Protein AF-A0A2D9C9I6-F1 (afdb_monomer_lite)

Sequence (104 aa):
MSQPIATTNTTVHTMQLCLIVEEFEEFIEAVENESDEHQLKELADLVYVAFQYAAARGWPLDEALDRVYGSNMSKLVDGKPLRRDDGKVLKGPNYQPPYLEDLV

pLDDT: mean 92.42, std 8.84, range [56.25, 98.81]

Structure (mmCIF, N/CA/C/O backbone):
data_AF-A0A2D9C9I6-F1
#
_entry.id   AF-A0A2D9C9I6-F1
#
loop_
_atom_site.group_PDB
_atom_site.id
_atom_site.type_symbol
_atom_site.label_atom_id
_atom_site.label_alt_id
_atom_site.label_comp_id
_atom_site.label_asym_id
_atom_site.label_entity_id
_atom_site.label_seq_id
_atom_site.pdbx_PDB_ins_code
_atom_site.Cartn_x
_atom_site.Cartn_y
_atom_site.Cartn_z
_atom_site.occupancy
_atom_site.B_iso_or_equiv
_atom_site.auth_seq_id
_atom_site.auth_comp_id
_atom_site.auth_asym_id
_atom_site.auth_atom_id
_atom_site.pdbx_PDB_model_num
ATOM 1 N N . MET A 1 1 ? -23.171 0.268 0.163 1.00 56.25 1 MET A N 1
ATOM 2 C CA . MET A 1 1 ? -22.872 1.094 -1.029 1.00 56.25 1 MET A CA 1
ATOM 3 C C . MET A 1 1 ? -21.879 0.315 -1.874 1.00 56.25 1 MET A C 1
ATOM 5 O O . MET A 1 1 ? -21.040 -0.351 -1.286 1.00 56.25 1 MET A O 1
ATOM 9 N N . SER A 1 2 ? -22.008 0.299 -3.201 1.00 81.31 2 SER A N 1
ATOM 10 C CA . SER A 1 2 ? -21.042 -0.399 -4.061 1.00 81.31 2 SER A CA 1
ATOM 11 C C . SER A 1 2 ? -19.697 0.329 -4.051 1.00 81.31 2 SER A C 1
ATOM 13 O O . SER A 1 2 ? -19.677 1.560 -4.085 1.00 81.31 2 SER A O 1
ATOM 15 N N . GLN A 1 3 ? -18.600 -0.427 -4.038 1.00 84.81 3 GLN A N 1
ATOM 16 C CA . GLN A 1 3 ? -17.246 0.087 -4.242 1.00 84.81 3 GLN A CA 1
ATOM 17 C C . GLN A 1 3 ? -17.202 0.947 -5.523 1.00 84.81 3 GLN A C 1
ATOM 19 O O . GLN A 1 3 ? -17.599 0.454 -6.583 1.00 84.81 3 GLN A O 1
ATOM 24 N N . PRO A 1 4 ? -16.760 2.215 -5.464 1.00 91.88 4 PRO A N 1
ATOM 25 C CA . PRO A 1 4 ? -16.547 3.013 -6.662 1.00 91.88 4 PRO A CA 1
ATOM 26 C C . PRO A 1 4 ? -15.345 2.463 -7.438 1.00 91.88 4 PRO A C 1
ATOM 28 O O . PRO A 1 4 ? -14.305 2.172 -6.852 1.00 91.88 4 PRO A O 1
ATOM 31 N N . ILE A 1 5 ? -15.493 2.325 -8.755 1.00 95.56 5 ILE A N 1
ATOM 32 C CA . ILE A 1 5 ? -14.459 1.803 -9.657 1.00 95.56 5 ILE A CA 1
ATOM 33 C C . ILE A 1 5 ? -14.220 2.837 -10.757 1.00 95.56 5 ILE A C 1
ATOM 35 O O . ILE A 1 5 ? -15.192 3.321 -11.338 1.00 95.56 5 ILE A O 1
ATOM 39 N N . ALA A 1 6 ? -12.951 3.165 -11.027 1.00 96.50 6 ALA A N 1
ATOM 40 C CA . ALA A 1 6 ? -12.516 4.087 -12.086 1.00 96.50 6 ALA A CA 1
ATOM 41 C C . ALA A 1 6 ? -13.331 5.400 -12.152 1.00 96.50 6 ALA A C 1
ATOM 43 O O . ALA A 1 6 ? -13.748 5.855 -13.218 1.00 96.50 6 ALA A O 1
ATOM 44 N N . THR A 1 7 ? -13.609 5.997 -10.993 1.00 96.31 7 THR A N 1
ATOM 45 C CA . THR A 1 7 ? -14.373 7.241 -10.881 1.00 96.31 7 THR A CA 1
ATOM 46 C C . THR A 1 7 ? -13.468 8.458 -11.054 1.00 96.31 7 THR A C 1
ATOM 48 O O . THR A 1 7 ? -12.295 8.448 -10.704 1.00 96.31 7 THR A O 1
ATOM 51 N N . THR A 1 8 ? -14.018 9.557 -11.565 1.00 95.56 8 THR A N 1
ATOM 52 C CA . THR A 1 8 ? -13.320 10.852 -11.623 1.00 95.56 8 THR A CA 1
ATOM 53 C C . THR A 1 8 ? -13.663 11.753 -10.433 1.00 95.56 8 THR A C 1
ATOM 55 O O . THR A 1 8 ? -13.199 12.892 -10.364 1.00 95.56 8 THR A O 1
ATOM 58 N N . ASN A 1 9 ? -14.500 11.282 -9.501 1.00 96.75 9 ASN A N 1
ATOM 59 C CA . ASN A 1 9 ? -14.941 12.064 -8.352 1.00 96.75 9 ASN A CA 1
ATOM 60 C C . ASN A 1 9 ? -13.807 12.220 -7.326 1.00 96.75 9 ASN A C 1
ATOM 62 O O . ASN A 1 9 ? -13.480 11.297 -6.582 1.00 96.75 9 ASN A O 1
ATOM 66 N N . THR A 1 10 ? -13.252 13.426 -7.237 1.00 96.44 10 THR A N 1
ATOM 67 C CA . THR A 1 10 ? -12.151 13.740 -6.321 1.00 96.44 10 THR A CA 1
ATOM 68 C C . THR A 1 10 ? -12.533 13.610 -4.850 1.00 96.44 10 THR A C 1
ATOM 70 O O . THR A 1 10 ? -11.682 13.234 -4.054 1.00 96.44 10 THR A O 1
ATOM 73 N N . THR A 1 11 ? -13.796 13.827 -4.472 1.00 97.69 11 THR A N 1
ATOM 74 C CA . THR A 1 11 ? -14.266 13.596 -3.097 1.00 97.69 11 THR A CA 1
ATOM 75 C C . THR A 1 11 ? -14.154 12.124 -2.707 1.00 97.69 11 THR A C 1
ATOM 77 O O . THR A 1 11 ? -13.790 11.828 -1.573 1.00 97.69 11 THR A O 1
ATOM 80 N N . VAL A 1 12 ? -14.409 11.200 -3.642 1.00 96.88 12 VAL A N 1
ATOM 81 C CA . VAL A 1 12 ? -14.225 9.759 -3.401 1.00 96.88 12 VAL A CA 1
ATOM 82 C C . VAL A 1 12 ? -12.749 9.439 -3.192 1.00 96.88 12 VAL A C 1
ATOM 84 O O . VAL A 1 12 ? -12.414 8.758 -2.229 1.00 96.88 12 VAL A O 1
ATOM 87 N N . HIS A 1 13 ? -11.865 9.976 -4.039 1.00 97.19 13 HIS A N 1
ATOM 88 C CA . HIS A 1 13 ? -10.421 9.767 -3.891 1.00 97.19 13 HIS A CA 1
ATOM 89 C C . HIS A 1 13 ? -9.897 10.317 -2.564 1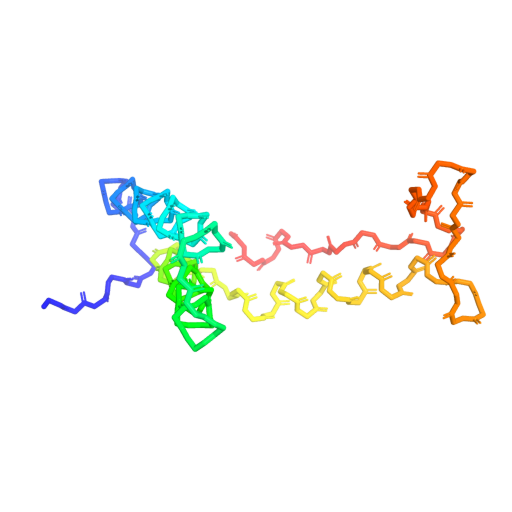.00 97.19 13 HIS A C 1
ATOM 91 O O . HIS A 1 13 ? -9.108 9.656 -1.898 1.00 97.19 13 HIS A O 1
ATOM 97 N N . THR A 1 14 ? -10.342 11.509 -2.161 1.00 98.06 14 THR A N 1
ATOM 98 C CA . THR A 1 14 ? -9.960 12.099 -0.874 1.00 98.06 14 THR A CA 1
ATOM 99 C C . THR A 1 14 ? -10.445 11.243 0.286 1.00 98.06 14 THR A C 1
ATOM 101 O O . THR A 1 14 ? -9.669 10.964 1.189 1.00 98.06 14 THR A O 1
ATOM 104 N N . MET A 1 15 ? -11.698 10.785 0.250 1.00 97.75 15 MET A N 1
ATOM 105 C CA . MET A 1 15 ? -12.249 9.930 1.302 1.00 97.75 15 MET A CA 1
ATOM 106 C C . MET A 1 15 ? -11.465 8.620 1.440 1.00 97.75 15 MET A C 1
ATOM 108 O O . MET A 1 15 ? -11.091 8.255 2.545 1.00 97.75 15 MET A O 1
ATOM 112 N N . GLN A 1 16 ? -11.130 7.954 0.336 1.00 97.56 16 GLN A N 1
ATOM 113 C CA . GLN A 1 16 ? -10.334 6.725 0.390 1.00 97.56 16 GLN A CA 1
ATOM 114 C C . GLN A 1 16 ? -8.892 6.958 0.836 1.00 97.56 16 GLN A C 1
ATOM 116 O O . GLN A 1 16 ? -8.310 6.100 1.487 1.00 97.56 16 GLN A O 1
ATOM 121 N N . LEU A 1 17 ? -8.310 8.114 0.506 1.00 98.00 17 LEU A N 1
ATOM 122 C CA . LEU A 1 17 ? -7.008 8.487 1.049 1.00 98.00 17 LEU A CA 1
ATOM 123 C C . LEU A 1 17 ? -7.078 8.667 2.571 1.00 98.00 17 LEU A C 1
ATOM 125 O O . LEU A 1 17 ? -6.151 8.256 3.257 1.00 98.00 17 LEU A O 1
ATOM 129 N N . CYS A 1 18 ? -8.163 9.244 3.099 1.00 98.44 18 CYS A N 1
ATOM 130 C CA . CYS A 1 18 ? -8.375 9.334 4.544 1.00 98.44 18 CYS A CA 1
ATOM 131 C C . CYS A 1 18 ? -8.467 7.948 5.195 1.00 98.44 18 CYS A C 1
ATOM 133 O O . CYS A 1 18 ? -7.854 7.768 6.237 1.00 98.44 18 CYS A O 1
ATOM 135 N N . LEU A 1 19 ? -9.127 6.973 4.557 1.00 98.44 19 LEU A N 1
ATOM 136 C CA . LEU A 1 19 ? -9.156 5.589 5.055 1.00 98.44 19 LEU A CA 1
ATOM 137 C C . LEU A 1 19 ? -7.749 4.979 5.130 1.00 98.44 19 LEU A C 1
ATOM 139 O O . LEU A 1 19 ? -7.413 4.343 6.113 1.00 98.44 19 LEU A O 1
ATOM 143 N N . ILE A 1 20 ? -6.881 5.224 4.139 1.00 98.62 20 ILE A N 1
ATOM 144 C CA . ILE A 1 20 ? -5.478 4.769 4.209 1.00 98.62 20 ILE A CA 1
ATOM 145 C C . ILE A 1 20 ? -4.753 5.366 5.422 1.00 98.62 20 ILE A C 1
ATOM 147 O O . ILE A 1 20 ? -3.922 4.692 6.024 1.00 98.62 20 ILE A O 1
ATOM 151 N N . VAL A 1 21 ? -5.024 6.631 5.757 1.00 98.62 21 VAL A N 1
ATOM 152 C CA . VAL A 1 21 ? -4.418 7.281 6.929 1.00 98.62 21 VAL A CA 1
ATOM 153 C C . VAL A 1 21 ? -4.940 6.659 8.223 1.00 98.62 21 VAL A C 1
ATOM 155 O O . VAL A 1 21 ? -4.130 6.348 9.086 1.00 98.62 21 VAL A O 1
ATOM 158 N N . GLU A 1 22 ? -6.250 6.444 8.324 1.00 98.62 22 GLU A N 1
ATOM 159 C CA . GLU A 1 22 ? -6.905 5.816 9.478 1.00 98.62 22 GLU A CA 1
ATOM 160 C C . GLU A 1 22 ? -6.337 4.415 9.749 1.00 98.62 22 GLU A C 1
ATOM 162 O O . GLU A 1 22 ? -5.759 4.190 10.806 1.00 98.62 22 GLU A O 1
ATOM 167 N N . GLU A 1 23 ? -6.344 3.523 8.754 1.00 98.75 23 GLU A N 1
ATOM 168 C CA . GLU A 1 23 ? -5.818 2.152 8.903 1.00 98.75 23 GLU A CA 1
ATOM 169 C C . GLU A 1 23 ? -4.305 2.120 9.191 1.00 98.75 23 GLU A C 1
ATOM 171 O O . GLU A 1 23 ? -3.782 1.206 9.826 1.00 98.75 23 GLU A O 1
ATOM 176 N N . PHE A 1 24 ? -3.556 3.122 8.719 1.00 98.75 24 PHE A N 1
ATOM 177 C CA . PHE A 1 24 ? -2.137 3.241 9.047 1.00 98.75 24 PHE A CA 1
ATOM 178 C C . PHE A 1 24 ? -1.917 3.624 10.517 1.00 98.75 24 PHE A C 1
ATOM 180 O O . PHE A 1 24 ? -0.989 3.109 11.143 1.00 98.75 24 PHE A O 1
ATOM 187 N N . GLU A 1 25 ? -2.745 4.518 11.060 1.00 98.69 25 GLU A N 1
ATOM 188 C CA . GLU A 1 25 ? -2.720 4.888 12.477 1.00 98.69 25 GLU A CA 1
ATOM 189 C C . GLU A 1 25 ? -3.136 3.699 13.362 1.00 98.69 25 GLU A C 1
ATOM 191 O O . GLU A 1 25 ? -2.422 3.395 14.320 1.00 98.69 25 GLU A O 1
ATOM 196 N N . GLU A 1 26 ? -4.190 2.965 12.987 1.00 98.62 26 GLU A N 1
ATOM 197 C CA . GLU A 1 26 ? -4.632 1.744 13.685 1.00 98.62 26 GLU A CA 1
ATOM 198 C C . GLU A 1 26 ? -3.549 0.653 13.674 1.00 98.62 26 GLU A C 1
ATOM 200 O O . GLU A 1 26 ? -3.238 0.064 14.712 1.00 98.62 26 GLU A O 1
ATOM 205 N N . PHE A 1 27 ? -2.876 0.436 12.537 1.00 98.69 27 PHE A N 1
ATOM 206 C CA . PHE A 1 27 ? -1.770 -0.520 12.462 1.00 98.69 27 PHE A CA 1
ATOM 207 C C . PHE A 1 27 ? -0.599 -0.152 13.387 1.00 98.69 27 PHE A C 1
ATOM 209 O O . PHE A 1 27 ? -0.012 -1.038 14.014 1.00 98.69 27 PHE A O 1
ATOM 216 N N . ILE A 1 28 ? -0.250 1.137 13.506 1.00 98.62 28 ILE A N 1
ATOM 217 C CA . ILE A 1 28 ? 0.784 1.583 14.455 1.00 98.62 28 ILE A CA 1
ATOM 218 C C . ILE A 1 28 ? 0.352 1.281 15.893 1.00 98.62 28 ILE A C 1
ATOM 220 O O . ILE A 1 28 ? 1.143 0.723 16.656 1.00 98.62 28 ILE A O 1
ATOM 224 N N . GLU A 1 29 ? -0.887 1.614 16.256 1.00 98.50 29 GLU A N 1
ATOM 225 C CA . GLU A 1 29 ? -1.412 1.366 17.601 1.00 98.50 29 GLU A CA 1
ATOM 226 C C . GLU A 1 29 ? -1.405 -0.131 17.944 1.00 98.50 29 GLU A C 1
ATOM 228 O O . GLU A 1 29 ? -0.964 -0.511 19.035 1.00 98.50 29 GLU A O 1
ATOM 233 N N . ALA A 1 30 ? -1.798 -0.986 16.994 1.00 98.50 30 ALA A N 1
ATOM 234 C CA . ALA A 1 30 ? -1.799 -2.434 17.165 1.00 98.50 30 ALA A CA 1
ATOM 235 C C . ALA A 1 30 ? -0.390 -3.012 17.359 1.00 98.50 30 ALA A C 1
ATOM 237 O O . ALA A 1 30 ? -0.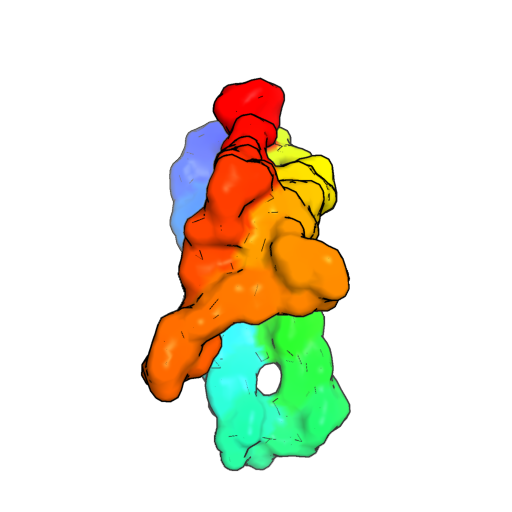194 -3.898 18.193 1.00 98.50 30 ALA A O 1
ATOM 238 N N . VAL A 1 31 ? 0.613 -2.502 16.635 1.00 98.44 31 VAL A N 1
ATOM 239 C CA . VAL A 1 31 ? 2.019 -2.919 16.807 1.00 98.44 31 VAL A CA 1
ATOM 240 C C . VAL A 1 31 ? 2.547 -2.576 18.202 1.00 98.44 31 VAL A C 1
ATOM 242 O O . VAL A 1 31 ? 3.366 -3.315 18.750 1.00 98.44 31 VAL A O 1
ATOM 245 N N . GLU A 1 32 ? 2.093 -1.469 18.786 1.00 98.00 32 GLU A N 1
ATOM 246 C CA . GLU A 1 32 ? 2.541 -1.029 20.108 1.00 98.00 32 GLU A CA 1
ATOM 247 C C . GLU A 1 32 ? 1.805 -1.731 21.258 1.00 98.00 32 GLU A C 1
ATOM 249 O O . GLU A 1 32 ? 2.418 -2.001 22.295 1.00 98.00 32 GLU A O 1
ATOM 254 N N . ASN A 1 33 ? 0.510 -2.024 21.090 1.00 98.12 33 ASN A N 1
ATOM 255 C CA . ASN A 1 33 ? -0.375 -2.345 22.214 1.00 98.12 33 ASN A CA 1
ATOM 256 C C . ASN A 1 33 ? -1.156 -3.661 22.079 1.00 98.12 33 ASN A C 1
ATOM 258 O O . ASN A 1 33 ? -1.764 -4.096 23.061 1.00 98.12 33 ASN A O 1
ATOM 262 N N . GLU A 1 34 ? -1.144 -4.315 20.916 1.00 98.12 34 GLU A N 1
ATOM 263 C CA . GLU A 1 34 ? -2.009 -5.464 20.634 1.00 98.12 34 GLU A CA 1
ATOM 264 C C . GLU A 1 34 ? -1.243 -6.743 20.252 1.00 98.12 34 GLU A C 1
ATOM 266 O O . GLU A 1 34 ? -0.020 -6.774 20.102 1.00 98.12 34 GLU A O 1
ATOM 271 N N . SER A 1 35 ? -1.979 -7.855 20.158 1.00 98.50 35 SER A N 1
ATOM 272 C CA . SER A 1 35 ? -1.432 -9.178 19.825 1.00 98.50 35 SER A CA 1
ATOM 273 C C . SER A 1 35 ? -1.030 -9.309 18.350 1.00 98.50 35 SER A C 1
ATOM 275 O O . SER A 1 35 ? -1.577 -8.617 17.498 1.00 98.50 35 SER A O 1
ATOM 277 N N . ASP A 1 36 ? -0.162 -10.273 18.023 1.00 98.62 36 ASP A N 1
ATOM 278 C CA . ASP A 1 36 ? 0.235 -10.576 16.636 1.00 98.62 36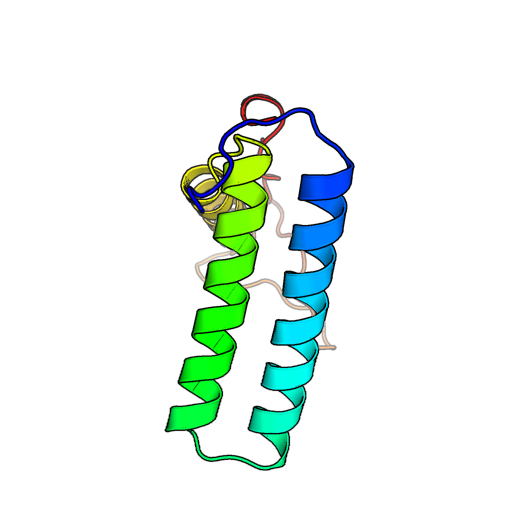 ASP A CA 1
ATOM 279 C C . ASP A 1 36 ? -0.965 -10.846 15.702 1.00 98.62 36 ASP A C 1
ATOM 281 O O . ASP A 1 36 ? -0.923 -10.509 14.521 1.00 98.62 36 ASP A O 1
ATOM 285 N N . GLU A 1 37 ? -2.045 -11.447 16.219 1.00 98.56 37 GLU A N 1
ATOM 286 C CA . GLU A 1 37 ? -3.281 -11.676 15.455 1.00 98.56 37 GLU A CA 1
ATOM 287 C C . GLU A 1 37 ? -3.932 -10.351 15.041 1.00 98.56 37 GLU A C 1
ATOM 289 O O . GLU A 1 37 ? -4.304 -10.173 13.882 1.00 98.56 37 GLU A O 1
ATOM 294 N N . HIS A 1 38 ? -4.021 -9.412 15.979 1.00 98.44 38 HIS A N 1
ATOM 295 C CA . HIS A 1 38 ? -4.570 -8.084 15.737 1.00 98.44 38 HIS A CA 1
ATOM 296 C C . HIS A 1 38 ? -3.671 -7.259 14.812 1.00 98.44 38 HIS A C 1
ATOM 298 O O . HIS A 1 38 ? -4.152 -6.679 13.845 1.00 98.44 38 HIS A O 1
ATOM 304 N N . GLN A 1 39 ? -2.354 -7.298 15.022 1.00 98.69 39 GLN A N 1
ATOM 305 C CA . GLN A 1 39 ? -1.393 -6.661 14.118 1.00 98.69 39 GLN A CA 1
ATOM 306 C C . GLN A 1 39 ? -1.541 -7.170 12.678 1.00 98.69 39 GLN A C 1
ATOM 308 O O . GLN A 1 39 ? -1.462 -6.390 11.729 1.00 98.69 39 GLN A O 1
ATOM 313 N N . LEU A 1 40 ? -1.771 -8.477 12.498 1.00 98.75 40 LEU A N 1
ATOM 314 C CA . LEU A 1 40 ? -2.006 -9.061 11.179 1.00 98.75 40 LEU A CA 1
ATOM 315 C C . LEU A 1 40 ? -3.326 -8.584 10.558 1.00 98.75 40 LEU A C 1
ATOM 317 O O . LEU A 1 40 ? -3.358 -8.359 9.348 1.00 98.75 40 LEU A O 1
ATOM 321 N N . LYS A 1 41 ? -4.390 -8.425 11.356 1.00 98.62 41 LYS A N 1
ATOM 322 C CA . LYS A 1 41 ? -5.660 -7.841 10.899 1.00 98.62 41 LYS A CA 1
ATOM 323 C C . LYS A 1 41 ? -5.437 -6.411 10.414 1.00 98.62 41 LYS A C 1
ATOM 325 O O . LYS A 1 41 ? -5.764 -6.134 9.266 1.00 98.62 41 LYS A O 1
ATOM 330 N N . GLU A 1 42 ? -4.832 -5.542 11.225 1.00 98.75 42 GLU A N 1
ATOM 331 C CA . GLU A 1 42 ? -4.665 -4.128 10.850 1.00 98.75 42 GLU A CA 1
ATOM 332 C C . GLU A 1 42 ? -3.739 -3.956 9.638 1.00 98.75 42 GLU A C 1
ATOM 334 O O . GLU A 1 42 ? -3.985 -3.147 8.743 1.00 98.75 42 GLU A O 1
ATOM 339 N N . LEU A 1 43 ? -2.707 -4.799 9.517 1.00 98.81 43 LEU A N 1
ATOM 340 C CA . LEU A 1 43 ? -1.891 -4.835 8.305 1.00 98.81 43 LEU A CA 1
ATOM 341 C C . LEU A 1 43 ? -2.710 -5.244 7.069 1.00 98.81 43 LEU A C 1
ATOM 343 O O . LEU A 1 43 ? -2.483 -4.721 5.973 1.00 98.81 43 LEU A O 1
ATOM 347 N N . ALA A 1 44 ? -3.629 -6.201 7.216 1.00 98.69 44 ALA A N 1
ATOM 348 C CA . ALA A 1 44 ? -4.490 -6.640 6.126 1.00 98.69 44 ALA A CA 1
ATOM 349 C C . ALA A 1 44 ? -5.485 -5.546 5.713 1.00 98.69 44 ALA A C 1
ATOM 351 O O . ALA A 1 44 ? -5.665 -5.335 4.510 1.00 98.69 44 ALA A O 1
ATOM 352 N N . ASP A 1 45 ? -6.064 -4.820 6.668 1.00 98.69 45 ASP A N 1
ATOM 353 C CA . ASP A 1 45 ? -6.995 -3.726 6.388 1.00 98.69 45 ASP A CA 1
ATOM 354 C C . ASP A 1 45 ? -6.292 -2.545 5.707 1.00 98.69 45 ASP A C 1
ATOM 356 O O . ASP A 1 45 ? -6.778 -2.065 4.679 1.00 98.69 45 ASP A O 1
ATOM 360 N N . LEU A 1 46 ? -5.068 -2.198 6.126 1.00 98.75 46 LEU A N 1
ATOM 361 C CA . LEU A 1 46 ? -4.226 -1.216 5.432 1.00 98.75 46 LEU A CA 1
ATOM 362 C C . LEU A 1 46 ? -3.984 -1.586 3.955 1.00 98.75 46 LEU A C 1
ATOM 364 O O . LEU A 1 46 ? -4.084 -0.745 3.053 1.00 98.75 46 LEU A O 1
ATOM 368 N N . VAL A 1 47 ? -3.677 -2.858 3.674 1.00 98.50 47 VAL A N 1
ATOM 369 C CA . VAL A 1 47 ? -3.535 -3.348 2.291 1.00 98.50 47 VAL A CA 1
ATOM 370 C C . VAL A 1 47 ? -4.875 -3.273 1.553 1.00 98.50 47 VAL A C 1
ATOM 372 O O . VAL A 1 47 ? -4.916 -2.879 0.383 1.00 98.50 47 VAL A O 1
ATOM 375 N N . TYR A 1 48 ? -5.977 -3.609 2.222 1.00 98.31 48 TYR A N 1
ATOM 376 C CA . TYR A 1 48 ? -7.314 -3.590 1.642 1.00 98.31 48 TYR A CA 1
ATOM 377 C C . TYR A 1 48 ? -7.734 -2.179 1.205 1.00 98.31 48 TYR A C 1
ATOM 379 O O . TYR A 1 48 ? -8.162 -1.992 0.060 1.00 98.31 48 TYR A O 1
ATOM 387 N N . VAL A 1 49 ? -7.546 -1.165 2.055 1.00 98.38 49 VAL A N 1
ATOM 388 C CA . VAL A 1 49 ? -7.880 0.228 1.712 1.00 98.38 49 VAL A CA 1
ATOM 389 C C . VAL A 1 49 ? -6.983 0.788 0.603 1.00 98.38 49 VAL A C 1
ATOM 391 O O . VAL A 1 49 ? -7.454 1.560 -0.238 1.00 98.38 49 VAL A O 1
ATOM 394 N N . ALA A 1 50 ? -5.730 0.328 0.495 1.00 98.50 50 ALA A N 1
ATOM 395 C CA . ALA A 1 50 ? -4.854 0.662 -0.631 1.00 98.50 50 ALA A CA 1
ATOM 396 C C . ALA A 1 50 ? -5.382 0.102 -1.968 1.00 98.50 50 ALA A C 1
ATOM 398 O O . ALA A 1 50 ? -5.438 0.828 -2.969 1.00 98.50 50 ALA A O 1
ATOM 399 N N . PHE A 1 51 ? -5.845 -1.156 -1.991 1.00 98.31 51 PHE A N 1
ATOM 400 C CA . PHE A 1 51 ? -6.524 -1.729 -3.161 1.00 98.31 51 PHE A CA 1
ATOM 401 C C . PHE A 1 51 ? -7.844 -1.017 -3.463 1.00 98.31 51 PHE A C 1
ATOM 403 O O . PHE A 1 51 ? -8.176 -0.798 -4.630 1.00 98.31 51 PHE A O 1
ATOM 410 N N . GLN A 1 52 ? -8.587 -0.598 -2.439 1.00 97.69 52 GLN A N 1
ATOM 411 C CA . GLN A 1 52 ? -9.819 0.164 -2.619 1.00 97.69 52 GLN A CA 1
ATOM 412 C C . GLN A 1 52 ? -9.561 1.538 -3.257 1.00 97.69 52 GLN A C 1
ATOM 414 O O . GLN A 1 52 ? -10.317 1.932 -4.153 1.00 97.69 52 GLN A O 1
ATOM 419 N N . TYR A 1 53 ? -8.495 2.236 -2.857 1.00 98.00 53 TYR A N 1
ATOM 420 C CA . TYR A 1 53 ? -8.063 3.478 -3.500 1.00 98.00 53 TYR A CA 1
ATOM 421 C C . TYR A 1 53 ? -7.679 3.246 -4.965 1.00 98.00 53 TYR A C 1
ATOM 423 O O . TYR A 1 53 ? -8.171 3.941 -5.857 1.00 98.00 53 TYR A O 1
ATOM 431 N N . ALA A 1 54 ? -6.856 2.230 -5.241 1.00 98.19 54 ALA A N 1
ATOM 432 C CA . ALA A 1 54 ? -6.466 1.886 -6.607 1.00 98.19 54 ALA A CA 1
ATOM 433 C C . ALA A 1 54 ? -7.680 1.550 -7.488 1.00 98.19 54 ALA A C 1
ATOM 435 O O . ALA A 1 54 ? -7.800 2.072 -8.596 1.00 98.19 54 ALA A O 1
ATOM 436 N N . ALA A 1 55 ? -8.636 0.774 -6.971 1.00 97.69 55 ALA A N 1
ATOM 437 C CA . ALA A 1 55 ? -9.863 0.432 -7.683 1.00 97.69 55 ALA A CA 1
ATOM 438 C C . ALA A 1 55 ? -10.682 1.676 -8.062 1.00 97.69 55 ALA A C 1
ATOM 440 O O . ALA A 1 55 ? -11.138 1.785 -9.202 1.00 97.69 55 ALA A O 1
ATOM 441 N N . ALA A 1 56 ? -10.827 2.652 -7.161 1.00 97.75 56 ALA A N 1
ATOM 442 C CA . ALA A 1 56 ? -11.523 3.895 -7.493 1.00 97.75 56 ALA A CA 1
ATOM 443 C C . ALA A 1 56 ? -10.779 4.742 -8.520 1.00 97.75 56 ALA A C 1
ATOM 445 O O . ALA A 1 56 ? -11.430 5.387 -9.334 1.00 97.75 56 ALA A O 1
ATOM 446 N N . ARG A 1 57 ? -9.443 4.697 -8.528 1.00 97.81 57 ARG A N 1
ATOM 447 C CA . ARG A 1 57 ? -8.621 5.320 -9.573 1.00 97.81 57 ARG A CA 1
ATOM 448 C C . ARG A 1 57 ? -8.650 4.561 -10.900 1.00 97.81 57 ARG A C 1
ATOM 450 O O . ARG A 1 57 ? -8.268 5.132 -11.914 1.00 97.81 57 ARG A O 1
ATOM 457 N N . GLY A 1 58 ? -9.116 3.312 -10.902 1.00 97.19 58 GLY A N 1
ATOM 458 C CA . GLY A 1 58 ? -9.036 2.418 -12.058 1.00 97.19 58 GLY A CA 1
ATOM 459 C C . GLY A 1 58 ? -7.627 1.871 -12.296 1.00 97.19 58 GLY A C 1
ATOM 460 O O . GLY A 1 58 ? -7.324 1.447 -13.405 1.00 97.19 58 GLY A O 1
ATOM 461 N N . TRP A 1 59 ? -6.765 1.900 -11.278 1.00 98.06 59 TRP A N 1
ATOM 462 C CA . TRP A 1 59 ? -5.380 1.457 -11.373 1.00 98.06 59 TRP A CA 1
ATOM 463 C C . TRP A 1 59 ? -5.256 -0.048 -11.089 1.00 98.06 59 TRP A C 1
ATOM 465 O O . TRP A 1 59 ? -5.713 -0.496 -10.032 1.00 98.06 59 TRP A O 1
ATOM 475 N N . PRO A 1 60 ? -4.609 -0.830 -11.974 1.00 97.56 60 PRO A N 1
ATOM 476 C CA . PRO A 1 60 ? -4.320 -2.244 -11.737 1.00 97.56 60 PRO A CA 1
ATOM 477 C C . PRO A 1 60 ? -3.136 -2.380 -10.764 1.00 97.56 60 PRO A C 1
ATOM 479 O O . PRO A 1 60 ? -1.971 -2.462 -11.162 1.00 97.56 60 PRO A O 1
ATOM 482 N N . LEU A 1 61 ? -3.426 -2.304 -9.461 1.00 98.12 61 LEU A N 1
ATOM 483 C CA . LEU A 1 61 ? -2.395 -2.297 -8.416 1.00 98.12 61 LEU A CA 1
ATOM 484 C C . LEU A 1 61 ? -1.604 -3.609 -8.349 1.00 98.12 61 LEU A C 1
ATOM 486 O O . LEU A 1 61 ? -0.421 -3.582 -8.037 1.00 98.12 61 LEU A O 1
ATOM 490 N N . ASP A 1 62 ? -2.231 -4.735 -8.668 1.00 97.75 62 ASP A N 1
ATOM 491 C CA . ASP A 1 62 ? -1.587 -6.042 -8.796 1.00 97.75 62 ASP A CA 1
ATOM 492 C C . ASP A 1 62 ? -0.467 -6.029 -9.849 1.00 97.75 62 ASP A C 1
ATOM 494 O O . ASP A 1 62 ? 0.685 -6.319 -9.527 1.00 97.75 62 ASP A O 1
ATOM 498 N N . GLU A 1 63 ? -0.763 -5.570 -11.067 1.00 98.31 63 GLU A N 1
ATOM 499 C CA . GLU A 1 63 ? 0.233 -5.419 -12.136 1.00 98.31 63 GLU A CA 1
ATOM 500 C C . GLU A 1 63 ? 1.334 -4.415 -11.744 1.00 98.31 63 GLU A C 1
ATOM 502 O O . GLU A 1 63 ? 2.525 -4.639 -11.980 1.00 98.31 63 GLU A O 1
ATOM 507 N N . ALA A 1 64 ? 0.966 -3.303 -11.097 1.00 98.31 64 ALA A N 1
ATOM 508 C CA . ALA A 1 64 ? 1.943 -2.330 -10.615 1.00 98.31 64 ALA A CA 1
ATOM 509 C C . ALA A 1 64 ? 2.896 -2.939 -9.566 1.00 98.31 64 ALA A C 1
ATOM 511 O O . ALA A 1 64 ? 4.105 -2.683 -9.613 1.00 98.31 64 ALA A O 1
ATOM 512 N N . LEU A 1 65 ? 2.382 -3.763 -8.645 1.00 97.62 65 LEU A N 1
ATOM 513 C CA . LEU A 1 65 ? 3.175 -4.467 -7.634 1.00 97.62 65 LEU A CA 1
ATOM 514 C C . LEU A 1 65 ? 4.128 -5.484 -8.269 1.00 97.62 65 LEU A C 1
ATOM 516 O O . LEU A 1 65 ? 5.299 -5.515 -7.886 1.00 97.62 65 LEU A O 1
ATOM 520 N N . ASP A 1 66 ? 3.686 -6.237 -9.277 1.00 97.31 66 ASP A N 1
ATOM 521 C CA . ASP A 1 66 ? 4.534 -7.189 -10.007 1.00 97.31 66 ASP A CA 1
ATOM 522 C C . ASP A 1 66 ? 5.698 -6.486 -10.720 1.00 97.31 66 ASP A C 1
ATOM 524 O O . ASP A 1 66 ? 6.859 -6.911 -10.636 1.00 97.31 66 ASP A O 1
ATOM 528 N N . ARG A 1 67 ? 5.437 -5.337 -11.352 1.00 97.19 67 ARG A N 1
ATOM 529 C CA . ARG A 1 67 ? 6.489 -4.526 -11.985 1.00 97.19 67 ARG A CA 1
ATOM 530 C C . ARG A 1 67 ? 7.452 -3.928 -10.961 1.00 97.19 67 ARG A C 1
ATOM 532 O O . ARG A 1 67 ? 8.667 -3.916 -11.185 1.00 97.19 67 ARG A O 1
ATOM 539 N N . VAL A 1 68 ? 6.946 -3.460 -9.817 1.00 94.50 68 VAL A N 1
ATOM 540 C CA . VAL A 1 68 ? 7.777 -2.987 -8.696 1.00 94.50 68 VAL A CA 1
ATOM 541 C C . VAL A 1 68 ? 8.631 -4.125 -8.133 1.00 94.50 68 VAL A C 1
ATOM 543 O O . VAL A 1 68 ? 9.818 -3.914 -7.861 1.00 94.50 68 VAL A O 1
ATOM 546 N N . TYR A 1 69 ? 8.080 -5.333 -8.010 1.00 91.25 69 TYR A N 1
ATOM 547 C CA . TYR A 1 69 ? 8.817 -6.526 -7.609 1.00 91.25 69 TYR A CA 1
ATOM 548 C C . TYR A 1 69 ? 9.945 -6.838 -8.599 1.00 91.25 69 TYR A C 1
ATOM 550 O O . TYR A 1 69 ? 11.101 -6.935 -8.183 1.00 91.25 69 TYR A O 1
ATOM 558 N N . GLY A 1 70 ? 9.664 -6.877 -9.905 1.00 91.62 70 GLY A N 1
ATOM 559 C CA . GLY A 1 70 ? 10.686 -7.059 -10.942 1.00 91.62 70 GLY A CA 1
ATOM 560 C C . GLY A 1 70 ? 11.796 -6.001 -10.873 1.00 91.62 70 GLY A C 1
ATOM 561 O O . GLY A 1 70 ? 12.986 -6.331 -10.893 1.00 91.62 70 GLY A O 1
ATOM 562 N N . SER A 1 71 ? 11.429 -4.730 -10.676 1.00 90.50 71 SER A N 1
ATOM 563 C CA . SER A 1 71 ? 12.397 -3.649 -10.456 1.00 90.50 71 SER A CA 1
ATOM 564 C C . SER A 1 71 ? 13.240 -3.867 -9.197 1.00 90.50 71 SER A C 1
ATOM 566 O O . SER A 1 71 ? 14.455 -3.655 -9.219 1.00 90.50 71 SER A O 1
ATOM 568 N N . ASN A 1 72 ? 12.643 -4.322 -8.094 1.00 87.56 72 ASN A N 1
ATOM 569 C CA . ASN A 1 72 ? 13.375 -4.633 -6.868 1.00 87.56 72 ASN A CA 1
ATOM 570 C C . ASN A 1 72 ? 14.353 -5.794 -7.064 1.00 87.56 72 ASN A C 1
ATOM 572 O O . ASN A 1 72 ? 15.498 -5.692 -6.623 1.00 87.56 72 ASN A O 1
ATOM 576 N N . MET A 1 73 ? 13.946 -6.839 -7.784 1.00 86.25 73 MET A N 1
ATOM 577 C CA . MET A 1 73 ? 14.806 -7.978 -8.102 1.00 86.25 73 MET A CA 1
ATOM 578 C C . MET A 1 73 ? 15.971 -7.595 -9.027 1.00 86.25 73 MET A C 1
ATOM 580 O O . MET A 1 73 ? 17.075 -8.104 -8.848 1.00 86.25 73 MET A O 1
ATOM 584 N N . SER A 1 74 ? 15.789 -6.620 -9.929 1.00 84.62 74 SER A N 1
ATOM 585 C CA . SER A 1 74 ? 16.873 -6.091 -10.783 1.00 84.62 74 SER A CA 1
ATOM 586 C C . SER A 1 74 ? 18.013 -5.409 -10.003 1.00 84.62 74 SER A C 1
ATOM 588 O O . SER A 1 74 ? 19.120 -5.247 -10.518 1.00 84.62 74 SER A O 1
ATOM 590 N N . LYS A 1 75 ? 17.773 -5.013 -8.742 1.00 79.38 75 LYS A N 1
ATOM 591 C CA . LYS A 1 75 ? 18.796 -4.404 -7.869 1.00 79.38 75 LYS A CA 1
ATOM 592 C C . LYS A 1 75 ? 19.777 -5.434 -7.310 1.00 79.38 75 LYS A C 1
ATOM 594 O O . LYS A 1 75 ? 20.824 -5.037 -6.796 1.00 79.38 75 LYS A O 1
ATOM 599 N N . LEU A 1 76 ? 19.430 -6.721 -7.347 1.00 81.00 76 LEU A N 1
ATOM 600 C CA . LEU A 1 76 ? 20.258 -7.784 -6.793 1.00 81.00 76 LEU A CA 1
ATOM 601 C C . LEU A 1 76 ? 21.452 -8.076 -7.712 1.00 81.00 76 LEU A C 1
ATOM 603 O O . LEU A 1 76 ? 21.328 -8.095 -8.935 1.00 81.00 76 LEU A O 1
ATOM 607 N N . VAL A 1 77 ? 22.606 -8.345 -7.106 1.00 77.06 77 VAL A N 1
ATOM 608 C CA . VAL A 1 77 ? 23.810 -8.851 -7.776 1.00 77.06 77 VAL A CA 1
ATOM 609 C C . VAL A 1 77 ? 24.109 -10.2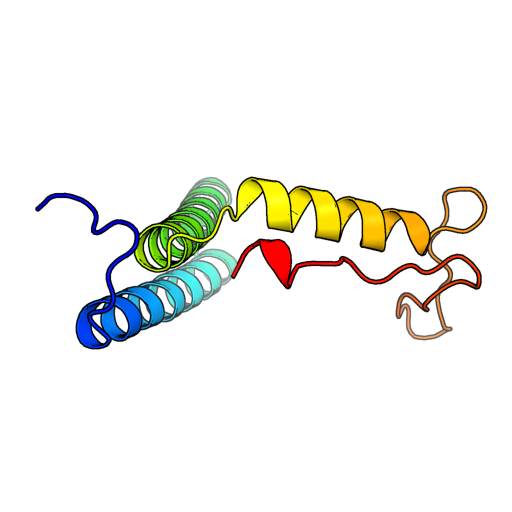14 -7.160 1.00 77.06 77 VAL A C 1
ATOM 611 O O . VAL A 1 77 ? 24.222 -10.320 -5.940 1.00 77.06 77 VAL A O 1
ATOM 614 N N . ASP A 1 78 ? 24.135 -11.270 -7.976 1.00 78.62 78 ASP A N 1
ATOM 615 C CA . ASP A 1 78 ? 24.302 -12.665 -7.528 1.00 78.62 78 ASP A CA 1
ATOM 616 C C . ASP A 1 78 ? 23.320 -13.082 -6.412 1.00 78.62 78 ASP A C 1
ATOM 618 O O . ASP A 1 78 ? 23.674 -13.751 -5.440 1.00 78.62 78 ASP A O 1
ATOM 622 N N . GLY A 1 79 ? 22.066 -12.629 -6.520 1.00 76.12 79 GLY A N 1
ATOM 623 C CA . GLY A 1 79 ? 21.007 -12.914 -5.546 1.00 76.12 79 GLY A CA 1
ATOM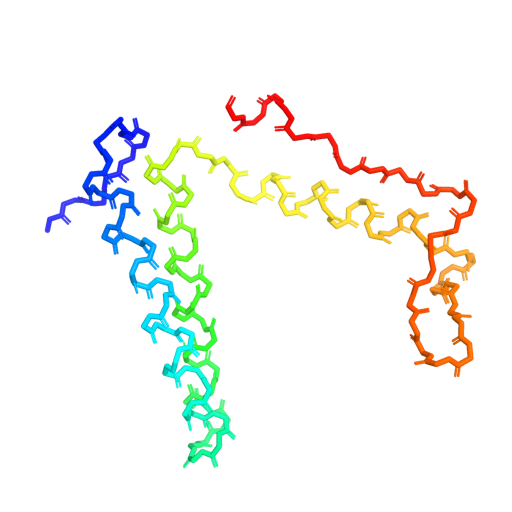 624 C C . GLY A 1 79 ? 21.116 -12.134 -4.231 1.00 76.12 79 GLY A C 1
ATOM 625 O O . GLY A 1 79 ? 20.314 -12.362 -3.326 1.00 76.12 79 GLY A O 1
ATOM 626 N N . LYS A 1 80 ? 22.070 -11.202 -4.104 1.00 76.44 80 LYS A N 1
ATOM 627 C CA . LYS A 1 80 ? 22.258 -10.383 -2.900 1.00 76.44 80 LYS A CA 1
ATOM 628 C C . LYS A 1 80 ? 21.990 -8.903 -3.182 1.00 76.44 80 LYS A C 1
ATOM 630 O O . LYS A 1 80 ? 22.431 -8.380 -4.206 1.00 76.44 80 LYS A O 1
ATOM 635 N N . PRO A 1 81 ? 21.290 -8.191 -2.282 1.00 75.88 81 PRO A N 1
ATOM 636 C CA . PRO A 1 81 ? 21.161 -6.748 -2.397 1.00 75.88 81 PRO A CA 1
ATOM 637 C C . PRO A 1 81 ? 22.528 -6.109 -2.162 1.00 75.88 81 PRO A C 1
ATOM 639 O O . PRO A 1 81 ? 23.188 -6.392 -1.160 1.00 75.88 81 PRO A O 1
ATOM 642 N N . LEU A 1 82 ? 22.941 -5.225 -3.066 1.00 77.81 82 LEU A N 1
ATOM 643 C CA . LEU A 1 82 ? 24.123 -4.403 -2.850 1.00 77.81 82 LEU A CA 1
ATOM 644 C C . LEU A 1 82 ? 23.778 -3.392 -1.753 1.00 77.81 82 LEU A C 1
ATOM 646 O O . LEU A 1 82 ? 22.796 -2.662 -1.877 1.00 77.81 82 LEU A O 1
ATOM 650 N N . ARG A 1 83 ? 24.518 -3.387 -0.644 1.00 81.81 83 ARG A N 1
ATOM 651 C CA . ARG A 1 83 ? 24.240 -2.527 0.514 1.00 81.81 83 ARG A CA 1
ATOM 652 C C . ARG A 1 83 ? 25.407 -1.587 0.781 1.00 81.81 83 ARG A C 1
ATOM 654 O O . ARG A 1 83 ? 26.556 -1.953 0.557 1.00 81.81 83 ARG A O 1
ATOM 661 N N . ARG A 1 84 ? 25.094 -0.384 1.254 1.00 79.88 84 ARG A N 1
ATOM 662 C CA . ARG A 1 84 ? 26.055 0.539 1.869 1.00 79.88 84 ARG A CA 1
ATOM 663 C C . ARG A 1 84 ? 26.291 0.139 3.332 1.00 79.88 84 ARG A C 1
ATOM 665 O O . ARG A 1 84 ? 25.490 -0.601 3.900 1.00 79.88 84 ARG A O 1
ATOM 672 N N . ASP A 1 85 ? 27.352 0.662 3.939 1.00 83.44 85 ASP A N 1
ATOM 673 C CA . ASP A 1 85 ? 27.749 0.400 5.333 1.00 83.44 85 ASP A CA 1
ATOM 674 C C . ASP A 1 85 ? 26.662 0.729 6.375 1.00 83.44 85 ASP A C 1
ATOM 676 O O . ASP A 1 85 ? 26.665 0.177 7.469 1.00 83.44 85 ASP A O 1
ATOM 680 N N . ASP A 1 86 ? 25.694 1.583 6.033 1.00 82.00 86 ASP A N 1
ATOM 681 C CA . ASP A 1 86 ? 24.528 1.910 6.867 1.00 82.00 86 ASP A CA 1
ATOM 682 C C . ASP A 1 86 ? 23.331 0.959 6.660 1.00 82.00 86 ASP A C 1
ATOM 684 O O . ASP A 1 86 ? 22.232 1.218 7.143 1.00 82.00 86 ASP A O 1
ATOM 688 N N . GLY A 1 87 ? 23.508 -0.120 5.894 1.00 78.56 87 GLY A N 1
ATOM 689 C CA . GLY A 1 87 ? 22.469 -1.105 5.590 1.00 78.56 87 GLY A CA 1
ATOM 690 C C . GLY A 1 87 ? 21.543 -0.724 4.431 1.00 78.56 87 GLY A C 1
ATOM 691 O O . GLY A 1 87 ? 20.737 -1.565 4.007 1.00 78.56 87 GLY A O 1
ATOM 692 N N . LYS A 1 88 ? 21.669 0.489 3.865 1.00 77.88 88 LYS A N 1
ATOM 693 C CA . LYS A 1 88 ? 20.834 0.948 2.745 1.00 77.88 88 LYS A CA 1
ATOM 694 C C . LYS A 1 88 ? 21.085 0.105 1.499 1.00 77.88 88 LYS A C 1
ATOM 696 O O . LYS A 1 88 ? 22.221 -0.014 1.046 1.00 77.88 88 LYS A O 1
ATOM 701 N N . VAL A 1 89 ? 20.016 -0.416 0.897 1.00 77.25 89 VAL A N 1
ATOM 702 C CA . VAL A 1 89 ? 20.085 -1.090 -0.407 1.00 77.25 89 VAL A CA 1
ATOM 703 C C . VAL A 1 89 ? 20.390 -0.054 -1.491 1.00 77.25 89 VAL A C 1
ATOM 705 O O . VAL A 1 89 ? 19.646 0.910 -1.689 1.00 77.25 89 VAL A O 1
ATOM 708 N N . LEU A 1 90 ? 21.510 -0.243 -2.178 1.00 77.56 90 LEU A N 1
ATOM 709 C CA . LEU A 1 90 ? 21.952 0.550 -3.312 1.00 77.56 90 LEU A CA 1
ATOM 710 C C . LEU A 1 90 ? 21.349 0.000 -4.608 1.00 77.56 90 LEU A C 1
ATOM 712 O O . LEU A 1 90 ? 21.022 -1.181 -4.729 1.00 77.56 90 LEU A O 1
ATOM 716 N N . LYS A 1 91 ? 21.201 0.879 -5.600 1.00 75.62 91 LYS A N 1
ATOM 717 C CA . LYS A 1 91 ? 20.840 0.469 -6.958 1.00 75.62 91 LYS A CA 1
ATOM 718 C C . LYS A 1 91 ? 22.075 -0.178 -7.587 1.00 75.62 91 LYS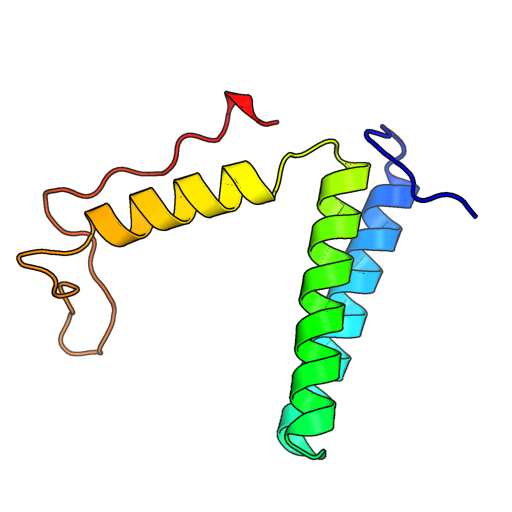 A C 1
ATOM 720 O O . LYS A 1 91 ? 23.086 0.498 -7.763 1.00 75.62 91 LYS A O 1
ATOM 725 N N . GLY A 1 92 ? 22.008 -1.478 -7.866 1.00 71.44 92 GLY A N 1
ATOM 726 C CA . GLY A 1 92 ? 23.053 -2.185 -8.603 1.00 71.44 92 GLY A CA 1
ATOM 727 C C . GLY A 1 92 ? 23.161 -1.707 -10.061 1.00 71.44 92 GLY A C 1
ATOM 728 O O . GLY A 1 92 ? 22.273 -1.002 -10.545 1.00 71.44 92 GLY A O 1
ATOM 729 N N . PRO A 1 93 ? 24.214 -2.114 -10.788 1.00 74.25 93 PRO A N 1
ATOM 730 C CA . PRO A 1 93 ? 24.424 -1.726 -12.188 1.00 74.25 93 PRO A CA 1
ATOM 731 C C . PRO A 1 93 ? 23.311 -2.215 -13.130 1.00 74.25 93 PRO A C 1
ATOM 733 O O . PRO A 1 93 ? 23.095 -1.620 -14.179 1.00 74.25 93 PRO A O 1
ATOM 736 N N . ASN A 1 94 ? 22.576 -3.258 -12.732 1.00 79.00 94 ASN A N 1
ATOM 737 C CA . ASN A 1 94 ? 21.478 -3.851 -13.498 1.00 79.00 94 ASN A CA 1
ATOM 738 C C . ASN A 1 94 ? 20.099 -3.271 -13.143 1.00 79.00 94 ASN A C 1
ATOM 740 O O . ASN A 1 94 ? 19.083 -3.804 -13.583 1.00 79.00 94 ASN A O 1
ATOM 744 N N . TYR A 1 95 ? 20.045 -2.205 -12.336 1.00 84.56 95 TYR A N 1
ATOM 745 C CA . TYR A 1 95 ? 18.782 -1.607 -11.916 1.00 84.56 95 TYR A CA 1
ATOM 746 C C . TYR A 1 95 ? 17.954 -1.132 -13.114 1.00 84.56 95 TYR A C 1
ATOM 748 O O . TYR A 1 95 ? 18.405 -0.308 -13.909 1.00 84.56 95 TYR A O 1
ATOM 756 N N . GLN A 1 96 ? 16.706 -1.592 -13.167 1.00 87.06 96 GLN A N 1
ATOM 757 C CA . GLN A 1 96 ? 15.680 -1.112 -14.083 1.00 87.06 96 GLN A CA 1
ATOM 758 C C . GLN A 1 96 ? 14.519 -0.542 -13.257 1.00 87.06 96 GLN A C 1
ATOM 760 O O . GLN A 1 96 ? 13.991 -1.254 -12.395 1.00 87.06 96 GLN A O 1
ATOM 765 N N . PRO A 1 97 ? 14.124 0.732 -13.434 1.00 90.44 97 PRO A N 1
ATOM 766 C CA . PRO A 1 97 ? 12.919 1.259 -12.796 1.00 90.44 97 PRO A CA 1
ATOM 767 C C . PRO A 1 97 ? 11.668 0.546 -13.341 1.00 90.44 97 PRO A C 1
ATOM 769 O O . PRO A 1 97 ? 11.676 0.127 -14.499 1.00 90.44 97 PRO A O 1
ATOM 772 N N . PRO A 1 98 ? 10.590 0.404 -12.547 1.00 94.00 98 PRO A N 1
ATOM 773 C CA . PRO A 1 98 ? 9.338 -0.109 -13.082 1.00 94.00 98 PRO A CA 1
ATOM 774 C C . PRO A 1 98 ? 8.742 0.934 -14.035 1.00 94.00 98 PRO A C 1
ATOM 776 O O . PRO A 1 98 ? 8.736 2.127 -13.729 1.00 94.00 98 PRO A O 1
ATOM 779 N N . TYR A 1 99 ? 8.238 0.487 -15.180 1.00 96.44 99 TYR A N 1
ATOM 780 C CA . TYR A 1 99 ? 7.442 1.321 -16.075 1.00 96.44 99 TYR A CA 1
ATOM 781 C C . TYR A 1 99 ? 5.970 1.202 -15.675 1.00 96.44 99 TYR A C 1
ATOM 783 O O . TYR A 1 99 ? 5.455 0.088 -15.622 1.00 96.44 99 TYR A O 1
ATOM 791 N N . LEU A 1 100 ? 5.324 2.321 -15.340 1.00 97.56 100 LEU A N 1
ATOM 792 C CA . LEU A 1 100 ? 3.937 2.355 -14.849 1.00 97.56 100 LEU A CA 1
ATOM 793 C C . LEU A 1 100 ? 3.056 3.366 -15.601 1.00 97.56 100 LEU A C 1
ATOM 795 O O . LEU A 1 100 ? 1.877 3.482 -15.287 1.00 97.56 100 LEU A O 1
ATOM 799 N N . GLU A 1 101 ? 3.611 4.126 -16.553 1.00 97.00 101 GLU A N 1
ATOM 800 C CA . GLU A 1 101 ? 2.868 5.187 -17.257 1.00 97.00 101 GLU A CA 1
ATOM 801 C C . GLU A 1 101 ? 1.706 4.641 -18.100 1.00 97.00 101 GLU A C 1
ATOM 803 O O . GLU A 1 101 ? 0.739 5.351 -18.332 1.00 97.00 101 GLU A O 1
ATOM 808 N N . ASP A 1 102 ? 1.774 3.383 -18.534 1.00 97.31 102 ASP A N 1
ATOM 809 C CA . ASP A 1 102 ? 0.709 2.674 -19.252 1.00 97.31 102 ASP A CA 1
ATOM 810 C C . ASP A 1 102 ? -0.416 2.153 -18.341 1.00 97.31 102 ASP A C 1
ATOM 812 O O . ASP A 1 102 ? -1.402 1.622 -18.849 1.00 97.31 102 ASP A O 1
ATOM 816 N N . LEU A 1 103 ? -0.277 2.278 -17.016 1.00 96.75 103 LEU A N 1
ATOM 817 C CA . LEU A 1 103 ? -1.264 1.815 -16.033 1.00 96.75 103 LEU A CA 1
ATOM 818 C C . LEU A 1 103 ? -2.116 2.950 -15.435 1.00 96.75 103 LEU A C 1
ATOM 820 O O . LEU A 1 103 ? -2.956 2.672 -14.574 1.00 96.75 103 LEU A O 1
ATOM 824 N N . VAL A 1 104 ? -1.887 4.210 -15.830 1.00 93.75 104 VAL A N 1
ATOM 825 C CA . VAL A 1 104 ? -2.462 5.407 -15.180 1.00 93.75 104 VAL A CA 1
ATOM 826 C C . VAL A 1 104 ? -3.165 6.372 -16.122 1.00 93.75 104 VAL A C 1
ATOM 828 O O . VAL A 1 104 ? -2.822 6.428 -17.321 1.00 93.75 104 VAL A O 1
#

Radius of gyration: 17.4 Å; chains: 1; bounding box: 51×27×42 Å

Foldseek 3Di:
DDQAAQDPDVVSLVVLVVQLVVLVVLLVCCVVPHDPVSNVVSVVSNVVSVVSSCRNNNFPVVVVVVLQVVQVCQCDDPNHFDADPVRDGDRHPRGDHRDCPVRD

Secondary structure (DSSP, 8-state):
-PPP-S---HHHHHHHHHHHHHHHHHHHHHHHHS-HHHHHHHHHHHHHHHHHHHHHHT--HHHHHHHHHHHHHHTEETTEE-B-TTSPBP--TT--PPP-GGG-